Protein AF-A0A9I9E739-F1 (afdb_monomer_lite)

Organism: Cucumis melo (NCBI:txid3656)

Sequence (125 aa):
MNRFVEHQMVTTFKEFRADCHRHFKKYSNPEEARANPPNALVGPDENWCFLCDHYISRAFQQSRTNKAARQKQPYNHRSGSKSFLQRQYELAERKGESVDRVQLFRETHVRVGTFVSQAVEDAHN

Radius of gyration: 21.85 Å; chains: 1; bounding box: 48×40×55 Å

Structure (mmCIF, N/CA/C/O backbone):
data_AF-A0A9I9E739-F1
#
_entry.id   AF-A0A9I9E739-F1
#
loop_
_atom_site.group_PDB
_atom_site.id
_atom_site.type_symbol
_atom_site.label_atom_id
_atom_site.label_alt_id
_atom_site.label_comp_id
_atom_site.label_asym_id
_atom_site.label_entity_id
_atom_site.label_seq_id
_atom_site.pdbx_PDB_ins_code
_atom_site.Cartn_x
_atom_site.Cartn_y
_atom_site.Cartn_z
_atom_site.occupancy
_atom_site.B_iso_or_equiv
_atom_site.auth_seq_id
_atom_site.auth_comp_id
_atom_site.auth_asym_id
_atom_site.auth_atom_id
_atom_site.pdbx_PDB_model_num
ATOM 1 N N . MET A 1 1 ? -6.413 23.810 -0.672 1.00 62.59 1 MET A N 1
ATOM 2 C CA . MET A 1 1 ? -5.446 23.609 -1.774 1.00 62.59 1 MET A CA 1
ATOM 3 C C . MET A 1 1 ? -4.517 22.410 -1.526 1.00 62.59 1 MET A C 1
ATOM 5 O O . MET A 1 1 ? -4.397 21.596 -2.427 1.00 62.59 1 MET A O 1
ATOM 9 N N . ASN A 1 2 ? -3.984 22.197 -0.308 1.00 77.31 2 ASN A N 1
ATOM 10 C CA . ASN A 1 2 ? -3.115 21.040 0.011 1.00 77.31 2 ASN A CA 1
ATOM 11 C C . ASN A 1 2 ? -3.731 19.651 -0.233 1.00 77.31 2 ASN A C 1
ATOM 13 O O . ASN A 1 2 ? -3.122 18.825 -0.898 1.00 77.31 2 ASN A O 1
ATOM 17 N N . ARG A 1 3 ? -4.973 19.403 0.209 1.00 88.62 3 ARG A N 1
ATOM 18 C CA . ARG A 1 3 ? -5.610 18.076 0.081 1.00 88.62 3 ARG A CA 1
ATOM 19 C C . ARG A 1 3 ? -5.738 17.582 -1.366 1.00 88.62 3 ARG A C 1
ATOM 21 O O . ARG A 1 3 ? -5.695 16.382 -1.611 1.00 88.62 3 ARG A O 1
ATOM 28 N N . PHE A 1 4 ? -5.917 18.500 -2.319 1.00 91.38 4 PHE A N 1
ATOM 29 C CA . PHE A 1 4 ? -5.984 18.157 -3.740 1.00 91.38 4 PHE A CA 1
ATOM 30 C C . PHE A 1 4 ? -4.608 17.741 -4.264 1.00 91.38 4 PHE A C 1
ATOM 32 O O . PHE A 1 4 ? -4.496 16.696 -4.894 1.00 91.38 4 PHE A O 1
ATOM 39 N N . VAL A 1 5 ? -3.566 18.514 -3.944 1.00 91.94 5 VAL A N 1
ATOM 40 C CA . VAL A 1 5 ? -2.182 18.198 -4.323 1.00 91.94 5 VAL A CA 1
ATOM 41 C C . VAL A 1 5 ? -1.746 16.868 -3.707 1.00 91.94 5 VAL A C 1
ATOM 43 O O . VAL A 1 5 ? -1.281 15.993 -4.427 1.00 91.94 5 VAL A O 1
ATOM 46 N N . GLU A 1 6 ? -1.991 16.658 -2.412 1.00 93.25 6 GLU A N 1
ATOM 47 C CA . GLU A 1 6 ? -1.709 15.389 -1.728 1.00 93.25 6 GLU A CA 1
ATOM 48 C C . GLU A 1 6 ? -2.432 14.209 -2.384 1.00 93.25 6 GLU A C 1
ATOM 50 O O . GLU A 1 6 ? -1.830 13.167 -2.638 1.00 93.25 6 GLU A O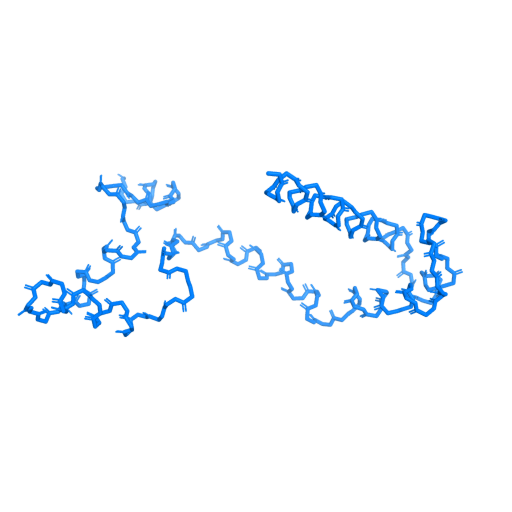 1
ATOM 55 N N . HIS A 1 7 ? -3.722 14.368 -2.695 1.00 94.12 7 HIS A N 1
ATOM 56 C CA . HIS A 1 7 ? -4.496 13.331 -3.368 1.00 94.12 7 HIS A CA 1
ATOM 57 C C . HIS A 1 7 ? -3.919 12.995 -4.748 1.00 94.12 7 HIS A C 1
ATOM 59 O O . HIS A 1 7 ? -3.782 11.815 -5.080 1.00 94.12 7 HIS A O 1
ATOM 65 N N . GLN A 1 8 ? -3.575 14.013 -5.542 1.00 95.12 8 GLN A N 1
ATOM 66 C CA . GLN A 1 8 ? -2.948 13.833 -6.851 1.00 95.12 8 GLN A CA 1
ATOM 67 C C . GLN A 1 8 ? -1.615 13.094 -6.712 1.00 95.12 8 GLN A C 1
ATOM 69 O O . GLN A 1 8 ? -1.449 12.036 -7.310 1.00 95.12 8 GLN A O 1
ATOM 74 N N . MET A 1 9 ? -0.725 13.549 -5.826 1.00 94.38 9 MET A N 1
ATOM 75 C CA . MET A 1 9 ? 0.568 12.900 -5.581 1.00 94.38 9 MET A CA 1
ATOM 76 C C . MET A 1 9 ? 0.421 11.435 -5.155 1.00 94.38 9 MET A C 1
ATOM 78 O O . MET A 1 9 ? 1.102 10.561 -5.689 1.00 94.38 9 MET A O 1
ATOM 82 N N . VAL A 1 10 ? -0.489 11.140 -4.219 1.00 95.06 10 VAL A N 1
ATOM 83 C CA . VAL A 1 10 ? -0.752 9.765 -3.764 1.00 95.06 10 VAL A CA 1
ATOM 84 C C . VAL A 1 10 ? -1.282 8.896 -4.903 1.00 95.06 10 VAL A C 1
ATOM 86 O O . VAL A 1 10 ? -0.918 7.722 -4.991 1.00 95.06 10 VAL A O 1
ATOM 89 N N . THR A 1 11 ? -2.143 9.441 -5.759 1.00 95.44 11 THR A N 1
ATOM 90 C CA . THR A 1 11 ? -2.732 8.705 -6.886 1.00 95.44 11 THR A CA 1
ATOM 91 C C . THR A 1 11 ? -1.674 8.403 -7.940 1.00 95.44 11 THR A C 1
ATOM 93 O O . THR A 1 11 ? -1.445 7.232 -8.240 1.00 95.44 11 THR A O 1
ATOM 96 N N . THR A 1 12 ? -0.936 9.418 -8.390 1.00 92.88 12 THR A N 1
ATOM 97 C CA . THR A 1 12 ? 0.150 9.267 -9.366 1.00 92.88 12 THR A CA 1
ATOM 98 C C . THR A 1 12 ? 1.222 8.299 -8.872 1.00 92.88 12 THR A C 1
ATOM 100 O O . THR A 1 12 ? 1.669 7.429 -9.614 1.00 92.88 12 THR A O 1
ATOM 103 N N . PHE A 1 13 ? 1.603 8.370 -7.593 1.00 90.19 13 PHE A N 1
ATOM 104 C CA . PHE A 1 13 ? 2.581 7.440 -7.028 1.00 90.19 13 PHE A CA 1
ATOM 105 C C . PHE A 1 13 ? 2.073 5.989 -6.988 1.00 90.19 13 PHE A C 1
ATOM 107 O O . PHE A 1 13 ? 2.839 5.049 -7.224 1.00 90.19 13 PHE A O 1
ATOM 114 N N . LYS A 1 14 ? 0.781 5.774 -6.701 1.00 92.75 14 LYS A N 1
ATOM 115 C CA . LYS A 1 14 ? 0.170 4.434 -6.738 1.00 92.75 14 LYS A CA 1
ATOM 116 C C . LYS A 1 14 ? 0.156 3.859 -8.150 1.00 92.75 14 LYS A C 1
ATOM 118 O O . LYS A 1 14 ? 0.496 2.687 -8.309 1.00 92.75 14 LYS A O 1
ATOM 123 N N . GLU A 1 15 ? -0.220 4.666 -9.138 1.00 92.62 15 GLU A N 1
ATOM 124 C CA . GLU A 1 15 ? -0.216 4.285 -10.554 1.00 92.62 15 GLU A CA 1
ATOM 125 C C . GLU A 1 15 ? 1.198 3.926 -11.001 1.00 92.62 15 GLU A C 1
ATOM 127 O O . GLU A 1 15 ? 1.439 2.797 -11.416 1.00 92.62 15 GLU A O 1
ATOM 132 N N . PHE A 1 16 ? 2.166 4.805 -10.748 1.00 90.50 16 PHE A N 1
ATOM 133 C CA . PHE A 1 16 ? 3.576 4.558 -11.032 1.00 90.50 16 PHE A CA 1
ATOM 134 C C . PHE A 1 16 ? 4.086 3.223 -10.459 1.00 90.50 16 PHE A C 1
ATOM 136 O O . PHE A 1 16 ? 4.685 2.415 -11.173 1.00 90.50 16 PHE A O 1
ATOM 143 N N . ARG A 1 17 ? 3.814 2.933 -9.176 1.00 89.88 17 ARG A N 1
ATOM 144 C CA . ARG A 1 17 ? 4.213 1.654 -8.556 1.00 89.88 17 ARG A CA 1
ATOM 145 C C . ARG A 1 17 ? 3.525 0.454 -9.196 1.00 89.88 17 ARG A C 1
ATOM 147 O O . ARG A 1 17 ? 4.139 -0.611 -9.305 1.00 89.88 17 ARG A O 1
ATOM 154 N N . ALA A 1 18 ? 2.252 0.596 -9.562 1.00 91.75 18 ALA A N 1
ATOM 155 C CA . ALA A 1 18 ? 1.510 -0.454 -10.242 1.00 91.75 18 ALA A CA 1
ATOM 156 C C . ALA A 1 18 ? 2.090 -0.716 -11.636 1.00 91.75 18 ALA A C 1
ATOM 158 O O . ALA A 1 18 ? 2.203 -1.874 -12.034 1.00 91.75 18 ALA A O 1
ATOM 159 N N . ASP A 1 19 ? 2.477 0.331 -12.354 1.00 92.12 19 ASP A N 1
ATOM 160 C CA . ASP A 1 19 ? 3.033 0.268 -13.704 1.00 92.12 19 ASP A CA 1
ATOM 161 C C . ASP A 1 19 ? 4.410 -0.395 -13.700 1.00 92.12 19 ASP A C 1
ATOM 163 O O . ASP A 1 19 ? 4.627 -1.349 -14.447 1.00 92.12 19 ASP A O 1
ATOM 167 N N . CYS A 1 20 ? 5.286 0.005 -12.774 1.00 91.56 20 CYS A N 1
ATOM 168 C CA . CYS A 1 20 ? 6.589 -0.629 -12.560 1.00 91.56 20 CYS A CA 1
ATOM 169 C C . CYS A 1 20 ? 6.450 -2.133 -12.286 1.00 91.56 20 CYS A C 1
ATOM 171 O O . CYS A 1 20 ? 7.130 -2.953 -12.901 1.00 91.56 20 CYS A O 1
ATOM 173 N N . HIS A 1 21 ? 5.516 -2.520 -11.412 1.00 92.69 21 HIS A N 1
ATOM 174 C CA . HIS A 1 21 ? 5.283 -3.929 -11.103 1.00 92.69 21 HIS A CA 1
ATOM 175 C C . HIS A 1 21 ? 4.678 -4.700 -12.289 1.00 92.69 21 HIS A C 1
ATOM 177 O O . HIS A 1 21 ? 5.009 -5.870 -12.486 1.00 92.69 21 HIS A O 1
ATOM 183 N N . ARG A 1 22 ? 3.807 -4.076 -13.100 1.00 93.25 22 ARG A N 1
ATOM 184 C CA . ARG A 1 22 ? 3.297 -4.689 -14.341 1.00 93.25 22 ARG A CA 1
ATOM 185 C C . ARG A 1 22 ? 4.409 -4.888 -15.366 1.00 93.25 22 ARG A C 1
ATOM 187 O O . ARG A 1 22 ? 4.421 -5.923 -16.021 1.00 93.25 22 ARG A O 1
ATOM 194 N N . HIS A 1 23 ? 5.329 -3.933 -15.490 1.00 92.81 23 HIS A N 1
ATOM 195 C CA . HIS A 1 23 ? 6.487 -4.051 -16.374 1.00 92.81 23 HIS A CA 1
ATOM 196 C C . HIS A 1 23 ? 7.439 -5.157 -15.915 1.00 92.81 23 HIS A C 1
ATOM 198 O O . HIS A 1 23 ? 7.746 -6.042 -16.704 1.00 92.81 23 HIS A O 1
ATOM 204 N N . PHE A 1 24 ? 7.794 -5.183 -14.626 1.00 93.31 24 PHE A N 1
ATOM 205 C CA . PHE A 1 24 ? 8.628 -6.234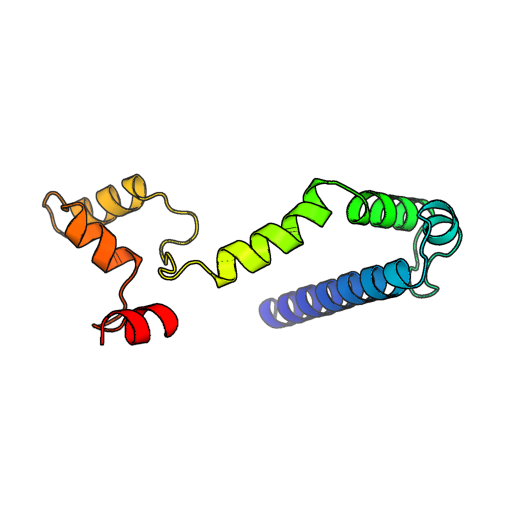 -14.029 1.00 93.31 24 PHE A CA 1
ATOM 206 C C . PHE A 1 24 ? 8.089 -7.643 -14.325 1.00 93.31 24 PHE A C 1
ATOM 208 O O . PHE A 1 24 ? 8.835 -8.530 -14.720 1.00 93.31 24 PHE A O 1
ATOM 215 N N . LYS A 1 25 ? 6.769 -7.839 -14.205 1.00 93.88 25 LYS A N 1
ATOM 216 C CA . LYS A 1 25 ? 6.105 -9.133 -14.436 1.00 93.88 25 LYS A CA 1
ATOM 217 C C . LYS A 1 25 ? 6.174 -9.670 -15.868 1.00 93.88 25 LYS A C 1
ATOM 219 O O . LYS A 1 25 ? 5.788 -10.818 -16.071 1.00 93.88 25 LYS A O 1
ATOM 224 N N . LYS A 1 26 ? 6.592 -8.868 -16.850 1.00 95.12 26 LYS A N 1
ATOM 225 C CA . LYS A 1 26 ? 6.784 -9.344 -18.230 1.00 95.12 26 LYS A CA 1
ATOM 226 C C . LYS A 1 26 ? 7.987 -10.279 -18.345 1.00 95.12 26 LYS A C 1
ATOM 228 O O . LYS A 1 26 ? 8.025 -11.101 -19.254 1.00 95.12 26 LYS A O 1
ATOM 233 N N . TYR A 1 27 ? 8.934 -10.161 -17.420 1.00 94.44 27 TYR A N 1
ATOM 234 C CA . TYR A 1 27 ? 10.168 -10.928 -17.405 1.00 94.44 27 TYR A CA 1
ATOM 235 C C . TYR A 1 27 ? 10.046 -12.093 -16.425 1.00 94.44 27 TYR A C 1
ATOM 237 O O . TYR A 1 27 ? 9.524 -11.947 -15.318 1.00 94.44 27 TYR A O 1
ATOM 245 N N . SER A 1 28 ? 10.531 -13.264 -16.836 1.00 91.25 28 SER A N 1
ATOM 246 C CA . SER A 1 28 ? 10.527 -14.458 -15.978 1.00 91.25 28 SER A CA 1
ATOM 247 C C . SER A 1 28 ? 11.754 -14.526 -15.075 1.00 91.25 28 SER A C 1
ATOM 249 O O . SER A 1 28 ? 11.689 -15.112 -13.995 1.00 91.25 28 SER A O 1
ATOM 251 N N . ASN A 1 29 ? 12.869 -13.931 -15.504 1.00 93.12 29 ASN A N 1
ATOM 252 C CA . ASN A 1 29 ? 14.119 -13.945 -14.760 1.00 93.12 29 ASN A CA 1
ATOM 253 C C . ASN A 1 29 ? 14.449 -12.531 -14.212 1.00 93.12 29 ASN A C 1
ATOM 255 O O . ASN A 1 29 ? 14.216 -11.529 -14.897 1.00 93.12 29 ASN A O 1
ATOM 259 N N . PRO A 1 30 ? 14.955 -12.416 -12.967 1.00 88.88 30 PRO A N 1
ATOM 260 C CA . PRO A 1 30 ? 15.243 -11.115 -12.357 1.00 88.88 30 PRO A CA 1
ATOM 261 C C . PRO A 1 30 ? 16.382 -10.331 -13.020 1.00 88.88 30 PRO A C 1
ATOM 263 O O . PRO A 1 30 ? 16.409 -9.110 -12.917 1.00 88.88 30 PRO A O 1
ATOM 266 N N . GLU A 1 31 ? 17.338 -11.003 -13.659 1.00 91.19 31 GLU A N 1
ATOM 267 C CA . GLU A 1 31 ? 18.489 -10.349 -14.297 1.00 91.19 31 GLU A CA 1
ATOM 268 C C . GLU A 1 31 ? 18.079 -9.598 -15.568 1.00 91.19 31 GLU A C 1
ATOM 270 O O . GLU A 1 31 ? 18.375 -8.414 -15.708 1.00 91.19 31 GLU A O 1
ATOM 275 N N . GLU A 1 32 ? 17.297 -10.236 -16.437 1.00 92.81 32 GLU A N 1
ATOM 276 C CA . GLU A 1 32 ? 16.656 -9.622 -17.601 1.00 92.81 32 GLU A CA 1
ATOM 277 C C . GLU A 1 32 ? 15.713 -8.507 -17.164 1.00 92.81 32 GLU A C 1
ATOM 279 O O . GLU A 1 32 ? 15.731 -7.434 -17.761 1.00 92.81 32 GLU A O 1
ATOM 284 N N . ALA A 1 33 ? 14.941 -8.704 -16.089 1.00 92.50 33 ALA A N 1
ATOM 285 C CA . ALA A 1 33 ? 14.101 -7.637 -15.560 1.00 92.50 33 ALA A CA 1
ATOM 286 C C . ALA A 1 33 ? 14.938 -6.392 -15.220 1.00 92.50 33 ALA A C 1
ATOM 288 O O . ALA A 1 33 ? 14.583 -5.302 -15.658 1.00 92.50 33 ALA A O 1
ATOM 289 N N . ARG A 1 34 ? 16.071 -6.546 -14.513 1.00 91.12 34 ARG A N 1
ATOM 290 C CA . ARG A 1 34 ? 16.980 -5.438 -14.154 1.00 91.12 34 ARG A CA 1
ATOM 291 C C . ARG A 1 34 ? 17.630 -4.774 -15.371 1.00 91.12 34 ARG A C 1
ATOM 293 O O . ARG A 1 34 ? 17.794 -3.562 -15.360 1.00 91.12 34 ARG A O 1
ATOM 300 N N . ALA A 1 35 ? 17.942 -5.535 -16.418 1.00 91.44 35 ALA A N 1
ATOM 301 C CA . ALA A 1 35 ? 18.516 -5.006 -17.658 1.00 91.44 35 ALA A CA 1
ATOM 302 C C . ALA A 1 35 ? 17.519 -4.205 -18.520 1.00 91.44 35 ALA A C 1
ATOM 304 O O . ALA A 1 35 ? 17.932 -3.535 -19.463 1.00 91.44 35 ALA A O 1
ATOM 305 N N . ASN A 1 36 ? 16.216 -4.271 -18.221 1.00 89.81 36 ASN A N 1
ATOM 306 C CA . ASN A 1 36 ? 15.165 -3.653 -19.029 1.00 89.81 36 ASN A CA 1
ATOM 307 C C . ASN A 1 36 ? 14.288 -2.673 -18.216 1.00 89.81 36 ASN A C 1
ATOM 309 O O . ASN A 1 36 ? 13.105 -2.961 -17.973 1.00 89.81 36 ASN A O 1
ATOM 313 N N . PRO A 1 37 ? 14.816 -1.507 -17.790 1.00 88.88 37 PRO A N 1
ATOM 314 C CA . PRO A 1 37 ? 14.020 -0.489 -17.109 1.00 88.88 37 PRO A CA 1
ATOM 315 C C . PRO A 1 37 ? 12.909 0.070 -18.022 1.00 88.88 37 PRO A C 1
ATOM 317 O O . PRO A 1 37 ? 13.111 0.236 -19.225 1.00 88.88 37 PRO A O 1
ATOM 320 N N . PRO A 1 38 ? 11.710 0.376 -17.492 1.00 86.62 38 PRO A N 1
ATOM 321 C CA . PRO A 1 38 ? 10.670 1.041 -18.269 1.00 86.62 38 PRO A CA 1
ATOM 322 C C . PRO A 1 38 ? 11.072 2.482 -18.620 1.00 86.62 38 PRO A C 1
ATOM 324 O O . PRO A 1 38 ? 11.465 3.243 -17.743 1.00 86.62 38 PRO A O 1
ATOM 327 N N . ASN A 1 39 ? 10.851 2.891 -19.874 1.00 78.75 39 ASN A N 1
ATOM 328 C CA . ASN A 1 39 ? 11.204 4.226 -20.398 1.00 78.75 39 ASN A CA 1
ATOM 329 C C . ASN A 1 39 ? 10.627 5.411 -19.596 1.00 78.75 39 ASN A C 1
ATOM 331 O O . ASN A 1 39 ? 11.147 6.518 -19.664 1.00 78.75 39 ASN A O 1
ATOM 335 N N . ALA A 1 40 ? 9.527 5.194 -18.867 1.00 71.31 40 ALA A N 1
ATOM 336 C CA . ALA A 1 40 ? 8.891 6.202 -18.017 1.00 71.31 40 ALA A CA 1
ATOM 337 C C . ALA A 1 40 ? 9.645 6.464 -16.697 1.00 71.31 40 ALA A C 1
ATOM 339 O O . ALA A 1 40 ? 9.348 7.441 -16.010 1.00 71.31 40 ALA A O 1
ATOM 340 N N . LEU A 1 41 ? 10.610 5.616 -16.323 1.00 72.00 41 LEU A N 1
ATOM 341 C CA . LEU A 1 41 ? 11.531 5.908 -15.230 1.00 72.00 41 LEU A CA 1
ATOM 342 C C . LEU A 1 41 ? 12.555 6.934 -15.709 1.00 72.00 41 LEU A C 1
ATOM 344 O O . LEU A 1 41 ? 13.617 6.593 -16.216 1.00 72.00 41 LEU A O 1
ATOM 348 N N . VAL A 1 42 ? 12.239 8.210 -15.514 1.00 58.25 42 VAL A N 1
ATOM 349 C CA . VAL A 1 42 ? 13.236 9.279 -15.583 1.00 58.25 42 VAL A CA 1
ATOM 350 C C . VAL A 1 42 ? 14.039 9.227 -14.277 1.00 58.25 42 VAL A C 1
ATOM 352 O O . VAL A 1 42 ? 13.695 9.879 -13.295 1.00 58.25 42 VAL A O 1
ATOM 355 N N . GLY A 1 43 ? 15.052 8.362 -14.221 1.00 63.38 43 GLY A N 1
ATOM 356 C CA . GLY A 1 43 ? 15.925 8.188 -13.058 1.00 63.38 43 GLY A CA 1
ATOM 357 C C . GLY A 1 43 ? 17.032 7.154 -13.308 1.00 63.38 43 GLY A C 1
ATOM 358 O O . GLY A 1 43 ? 16.920 6.394 -14.265 1.00 63.38 43 GLY A O 1
ATOM 359 N N . PRO A 1 44 ? 18.097 7.123 -12.482 1.00 67.31 44 PRO A N 1
ATOM 360 C CA . PRO A 1 44 ? 19.242 6.234 -12.688 1.00 67.31 44 PRO A CA 1
ATOM 361 C C . PRO A 1 44 ? 18.830 4.758 -12.675 1.00 67.31 44 PRO A C 1
ATOM 363 O O . PRO A 1 44 ? 17.952 4.379 -11.893 1.00 67.31 44 PRO A O 1
ATOM 366 N N . ASP A 1 45 ? 19.518 3.925 -13.459 1.00 66.69 45 ASP A N 1
ATOM 367 C CA . ASP A 1 45 ? 19.327 2.464 -13.517 1.00 66.69 45 ASP A CA 1
ATOM 368 C C . ASP A 1 45 ? 19.295 1.807 -12.120 1.00 66.69 45 ASP A C 1
ATOM 370 O O . ASP A 1 45 ? 18.567 0.843 -11.879 1.00 66.69 45 ASP A O 1
ATOM 374 N N . GLU A 1 46 ? 20.004 2.392 -11.149 1.00 76.06 46 GLU A N 1
ATOM 375 C CA . GLU A 1 46 ? 20.009 1.981 -9.740 1.00 76.06 46 GLU A CA 1
ATOM 376 C C . GLU A 1 46 ? 18.609 1.942 -9.105 1.00 76.06 46 GLU A C 1
ATOM 378 O O . GLU A 1 46 ? 18.292 1.029 -8.338 1.00 76.06 46 GLU A O 1
ATOM 383 N N . ASN A 1 47 ? 17.733 2.892 -9.444 1.00 85.62 47 ASN A N 1
ATOM 384 C CA . ASN A 1 47 ? 16.393 2.968 -8.866 1.00 85.62 47 ASN A CA 1
ATOM 385 C C . ASN A 1 47 ? 15.490 1.841 -9.395 1.00 85.62 47 ASN A C 1
ATOM 387 O O . ASN A 1 47 ? 14.623 1.333 -8.678 1.00 85.62 47 ASN A O 1
ATOM 391 N N . TRP A 1 48 ? 15.714 1.407 -10.639 1.00 90.88 48 TRP A N 1
ATOM 392 C CA . TRP A 1 48 ? 15.035 0.244 -11.200 1.00 90.88 48 TRP A CA 1
ATOM 393 C C . TRP A 1 48 ? 15.547 -1.064 -10.595 1.00 90.88 48 TRP A C 1
ATOM 395 O O . TRP A 1 48 ? 14.738 -1.914 -10.209 1.00 90.88 48 TRP A O 1
ATOM 405 N N . CYS A 1 49 ? 16.865 -1.201 -10.430 1.00 90.12 49 CYS A N 1
ATOM 406 C CA . CYS A 1 49 ? 17.468 -2.338 -9.733 1.00 90.12 49 CYS A CA 1
ATOM 407 C C . CYS A 1 49 ? 16.897 -2.493 -8.317 1.00 90.12 49 CYS A C 1
ATOM 409 O O . CYS A 1 49 ? 16.454 -3.584 -7.953 1.00 90.12 49 CYS A O 1
ATOM 411 N N . PHE A 1 50 ? 16.782 -1.393 -7.566 1.00 91.38 50 PHE A N 1
ATOM 412 C CA . PHE A 1 50 ? 16.159 -1.390 -6.241 1.00 91.38 50 PHE A CA 1
ATOM 413 C C . PHE A 1 50 ? 14.700 -1.877 -6.263 1.00 91.38 50 PHE A C 1
ATOM 415 O O . PHE A 1 50 ? 14.288 -2.680 -5.420 1.00 91.38 50 PHE A O 1
ATOM 422 N N . LEU A 1 51 ? 13.894 -1.419 -7.228 1.00 92.06 51 LEU A N 1
ATOM 423 C CA . LEU A 1 51 ? 12.507 -1.870 -7.368 1.00 92.06 51 LEU A CA 1
ATOM 424 C C . LEU A 1 51 ? 12.426 -3.364 -7.708 1.00 92.06 51 LEU A C 1
ATOM 426 O O . LEU A 1 51 ? 11.596 -4.069 -7.131 1.00 92.06 51 LEU A O 1
ATOM 430 N N . CYS A 1 52 ? 13.302 -3.861 -8.583 1.00 93.44 52 CYS A N 1
ATOM 431 C CA . CYS A 1 52 ? 13.398 -5.286 -8.896 1.00 93.44 52 CYS A CA 1
ATOM 432 C C . CYS A 1 52 ? 13.722 -6.113 -7.645 1.00 93.44 52 CYS A C 1
ATOM 434 O O . CYS A 1 52 ? 13.016 -7.083 -7.359 1.00 93.44 52 CYS A O 1
ATOM 436 N N . ASP A 1 53 ? 14.718 -5.691 -6.861 1.00 94.25 53 ASP A N 1
ATOM 437 C CA . ASP A 1 53 ? 15.111 -6.339 -5.604 1.00 94.25 53 ASP A CA 1
ATOM 438 C C . ASP A 1 53 ? 13.958 -6.358 -4.592 1.00 94.25 53 ASP A C 1
ATOM 440 O O . ASP A 1 53 ? 13.683 -7.373 -3.941 1.00 94.25 53 ASP A O 1
ATOM 444 N N . HIS A 1 54 ? 13.209 -5.258 -4.508 1.00 93.62 54 HIS A N 1
ATOM 445 C CA . H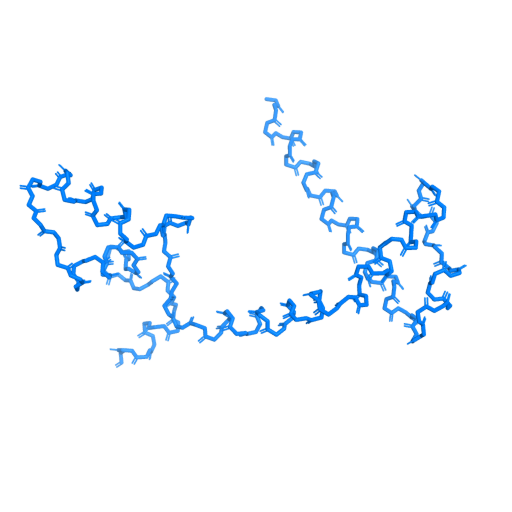IS A 1 54 ? 12.003 -5.191 -3.696 1.00 93.62 54 HIS A CA 1
ATOM 446 C C . HIS A 1 54 ? 10.952 -6.216 -4.145 1.00 93.62 54 HIS A C 1
ATOM 448 O O . HIS A 1 54 ? 10.393 -6.916 -3.296 1.00 93.62 54 HIS A O 1
ATOM 454 N N . TYR A 1 55 ? 10.689 -6.345 -5.448 1.00 93.62 55 TYR A N 1
ATOM 455 C CA . TYR A 1 55 ? 9.672 -7.266 -5.967 1.00 93.62 55 TYR A CA 1
ATOM 456 C C . TYR A 1 55 ? 10.030 -8.744 -5.765 1.00 93.62 55 TYR A C 1
ATOM 458 O O . TYR A 1 55 ? 9.133 -9.551 -5.507 1.00 93.62 55 TYR A O 1
ATOM 466 N N . ILE A 1 56 ? 11.311 -9.114 -5.821 1.00 94.19 56 ILE A N 1
ATOM 467 C CA . ILE A 1 56 ? 11.760 -10.491 -5.535 1.00 94.19 56 ILE A CA 1
ATOM 468 C C . ILE A 1 56 ? 11.900 -10.778 -4.036 1.00 94.19 56 ILE A C 1
ATOM 470 O O . ILE A 1 56 ? 11.976 -11.940 -3.637 1.00 94.19 56 ILE A O 1
ATOM 474 N N . SER A 1 57 ? 11.910 -9.743 -3.191 1.00 95.06 57 SER A N 1
ATOM 475 C CA . SER A 1 57 ? 12.067 -9.916 -1.750 1.00 95.06 57 SER A CA 1
ATOM 476 C C . SER A 1 57 ? 10.986 -10.827 -1.156 1.00 95.06 57 SER A C 1
ATOM 478 O O . SER A 1 57 ? 9.795 -10.744 -1.483 1.00 95.06 57 SER A O 1
ATOM 480 N N . ARG A 1 58 ? 11.386 -11.664 -0.191 1.00 95.31 58 ARG A N 1
ATOM 481 C CA . ARG A 1 58 ? 10.460 -12.540 0.544 1.00 95.31 58 ARG A CA 1
ATOM 482 C C . ARG A 1 58 ? 9.318 -11.750 1.184 1.00 95.31 58 ARG A C 1
ATOM 484 O O . ARG A 1 58 ? 8.177 -12.200 1.160 1.00 95.31 58 ARG A O 1
ATOM 491 N N . ALA A 1 59 ? 9.614 -10.569 1.727 1.00 94.38 59 ALA A N 1
ATOM 492 C CA . ALA A 1 59 ? 8.618 -9.699 2.345 1.00 94.38 59 ALA A CA 1
ATOM 493 C C . ALA A 1 59 ? 7.528 -9.275 1.346 1.00 94.38 59 ALA A C 1
ATOM 495 O O . ALA A 1 59 ? 6.336 -9.347 1.659 1.00 94.38 59 ALA A O 1
ATOM 496 N N . PHE A 1 60 ? 7.918 -8.891 0.127 1.00 92.19 60 PHE A N 1
ATOM 497 C CA . PHE A 1 60 ? 6.963 -8.533 -0.916 1.00 92.19 60 PHE A CA 1
ATOM 498 C C . PHE A 1 60 ? 6.151 -9.742 -1.386 1.00 92.19 60 PHE A C 1
ATOM 500 O O . PHE A 1 60 ? 4.928 -9.646 -1.488 1.00 92.19 60 PHE A O 1
ATOM 507 N N . GLN A 1 61 ? 6.781 -10.901 -1.588 1.00 90.50 61 GLN A N 1
ATOM 508 C CA . GLN A 1 61 ? 6.060 -12.125 -1.959 1.00 90.50 61 GLN A CA 1
ATOM 509 C C . GLN A 1 61 ? 5.038 -12.533 -0.886 1.00 90.50 61 GLN A C 1
ATOM 511 O O . GLN A 1 61 ? 3.873 -12.799 -1.196 1.00 90.50 61 GLN A O 1
ATOM 516 N N . GLN A 1 62 ? 5.424 -12.460 0.392 1.00 94.12 62 GLN A N 1
ATOM 517 C CA . GLN A 1 62 ? 4.543 -12.735 1.528 1.00 94.12 62 GLN A CA 1
ATOM 518 C C . GLN A 1 62 ? 3.350 -11.769 1.593 1.00 94.12 62 GLN A C 1
ATOM 520 O O . GLN A 1 62 ? 2.274 -12.150 2.057 1.00 94.12 62 GLN A O 1
ATOM 525 N N . SER A 1 63 ? 3.490 -10.535 1.095 1.00 91.31 63 SER A N 1
ATOM 526 C CA . SER A 1 63 ? 2.396 -9.554 1.088 1.00 91.31 63 SER A CA 1
ATOM 527 C C . SER A 1 63 ? 1.150 -10.054 0.342 1.00 91.31 63 SER A C 1
ATOM 529 O O . SER A 1 63 ? 0.028 -9.745 0.750 1.00 91.31 63 SER A O 1
ATOM 531 N N . ARG A 1 64 ? 1.318 -10.892 -0.695 1.00 85.44 64 ARG A N 1
ATOM 532 C CA . ARG A 1 64 ? 0.207 -11.516 -1.435 1.00 85.44 64 ARG A CA 1
ATOM 533 C C . ARG A 1 64 ? -0.558 -12.505 -0.561 1.00 85.44 64 ARG A C 1
ATOM 535 O O . ARG A 1 64 ? -1.785 -12.442 -0.498 1.00 85.44 64 ARG A O 1
ATOM 542 N N . THR A 1 65 ? 0.167 -13.363 0.153 1.00 89.62 65 THR A N 1
ATOM 543 C CA . THR A 1 65 ? -0.404 -14.310 1.118 1.00 89.62 65 THR A CA 1
ATOM 544 C C . THR A 1 65 ? -1.109 -13.569 2.247 1.00 89.62 65 THR A C 1
ATOM 546 O O . THR A 1 65 ? -2.241 -13.897 2.586 1.00 89.62 65 THR A O 1
ATOM 549 N N . ASN A 1 66 ? -0.494 -12.505 2.767 1.00 90.62 66 ASN A N 1
ATOM 550 C CA . ASN A 1 66 ? -1.081 -11.679 3.820 1.00 90.62 66 ASN A CA 1
ATOM 551 C C . ASN A 1 66 ? -2.364 -10.980 3.347 1.00 90.62 66 ASN A C 1
ATOM 553 O O . ASN A 1 66 ? -3.314 -10.868 4.117 1.00 90.62 66 ASN A O 1
ATOM 557 N N . LYS A 1 67 ? -2.432 -10.544 2.081 1.00 89.12 67 LYS A N 1
ATOM 558 C CA . LYS A 1 67 ? -3.655 -9.983 1.489 1.00 89.12 67 LYS A CA 1
ATOM 559 C C . LYS A 1 67 ? -4.779 -11.021 1.439 1.00 89.12 67 LYS A C 1
ATOM 561 O O . LYS A 1 67 ? -5.889 -10.710 1.858 1.00 89.12 67 LYS A O 1
ATOM 566 N N . ALA A 1 68 ? -4.491 -12.238 0.979 1.00 89.19 68 ALA A N 1
ATOM 567 C CA . ALA A 1 68 ? -5.471 -13.324 0.949 1.00 89.19 68 ALA A CA 1
ATOM 568 C C . ALA A 1 68 ? -5.908 -13.744 2.364 1.00 89.19 68 ALA A C 1
ATOM 570 O O . ALA A 1 68 ? -7.091 -13.955 2.608 1.00 89.19 68 ALA A O 1
ATOM 571 N N . ALA A 1 69 ? -4.976 -13.808 3.318 1.00 88.62 69 ALA A N 1
ATOM 572 C CA . ALA A 1 69 ? -5.283 -14.095 4.716 1.00 88.62 69 ALA A CA 1
ATOM 573 C C . ALA A 1 69 ? -6.186 -13.016 5.333 1.00 88.62 69 ALA A C 1
ATOM 575 O O . ALA A 1 69 ? -7.168 -13.349 5.985 1.00 88.62 69 ALA A O 1
ATOM 576 N N . ARG A 1 70 ? -5.912 -11.730 5.066 1.00 83.88 70 ARG A N 1
ATOM 577 C CA . ARG A 1 70 ? -6.768 -10.611 5.497 1.00 83.88 70 ARG A CA 1
ATOM 578 C C . ARG A 1 70 ? -8.166 -10.675 4.895 1.00 83.88 70 ARG A C 1
ATOM 580 O O . ARG A 1 70 ? -9.124 -10.423 5.605 1.00 83.88 70 ARG A O 1
ATOM 587 N N . GLN A 1 71 ? -8.294 -11.039 3.619 1.00 84.44 71 GLN A N 1
ATOM 588 C CA . GLN A 1 71 ? -9.607 -11.222 2.984 1.00 84.44 71 GLN A CA 1
ATOM 589 C C . GLN A 1 71 ? -10.431 -12.337 3.639 1.00 84.44 71 GLN A C 1
ATOM 591 O O . GLN A 1 71 ? -11.653 -12.276 3.614 1.00 84.44 71 GLN A O 1
ATOM 596 N N . LYS A 1 72 ? -9.769 -13.338 4.229 1.00 84.50 72 LYS A N 1
ATOM 597 C CA . LYS A 1 72 ? -10.417 -14.429 4.965 1.00 84.50 72 LYS A CA 1
ATOM 598 C C . LYS A 1 72 ? -10.722 -14.084 6.421 1.00 84.50 72 LYS A C 1
ATOM 600 O O . LYS A 1 72 ? -11.356 -14.896 7.086 1.00 84.50 72 LYS A O 1
ATOM 605 N N . GLN A 1 73 ? -10.248 -12.952 6.949 1.00 80.31 73 GLN A N 1
ATOM 606 C CA . GLN A 1 73 ? -10.558 -12.593 8.327 1.00 80.31 73 GLN A CA 1
ATOM 607 C C . GLN A 1 73 ? -12.020 -12.147 8.410 1.00 80.31 73 GLN A C 1
ATOM 609 O O . GLN A 1 73 ? -12.382 -11.157 7.776 1.00 80.31 73 GLN A O 1
ATOM 614 N N . PRO A 1 74 ? -12.858 -12.854 9.187 1.00 72.69 74 PRO A N 1
ATOM 615 C CA . PRO A 1 74 ? -14.266 -12.512 9.287 1.00 72.69 74 PRO A CA 1
ATOM 616 C C . PRO A 1 74 ? -14.407 -11.148 9.978 1.00 72.69 74 PRO A C 1
ATOM 618 O O . PRO A 1 74 ? -14.986 -10.213 9.428 1.00 72.69 74 PRO A O 1
ATOM 621 N N . TYR A 1 75 ? -13.779 -10.972 11.141 1.00 75.56 75 TYR A N 1
ATOM 622 C CA . TYR A 1 75 ? -13.903 -9.749 11.930 1.00 75.56 75 TYR A CA 1
ATOM 623 C C . TYR A 1 75 ? -12.864 -8.693 11.542 1.00 75.56 75 TYR A C 1
ATOM 625 O O . TYR A 1 75 ? -11.663 -8.880 11.736 1.00 75.56 75 TYR A O 1
ATOM 633 N N . ASN A 1 76 ? -13.340 -7.540 11.070 1.00 76.00 76 ASN A N 1
ATOM 634 C CA . ASN A 1 76 ? -12.500 -6.373 10.814 1.00 76.00 76 ASN A CA 1
ATOM 635 C C . ASN A 1 76 ? -12.378 -5.507 12.074 1.00 76.00 76 ASN A C 1
ATOM 637 O O . ASN A 1 76 ? -13.374 -4.996 12.588 1.00 76.00 76 ASN A O 1
ATOM 641 N N . HIS A 1 77 ? -11.147 -5.307 12.545 1.00 78.31 77 HIS A N 1
ATOM 642 C CA . HIS A 1 77 ? -10.853 -4.407 13.657 1.00 78.31 77 HIS A CA 1
ATOM 643 C C . HIS A 1 77 ? -10.923 -2.937 13.221 1.00 78.31 77 HIS A C 1
ATOM 645 O O . HIS A 1 77 ? -10.367 -2.565 12.186 1.00 78.31 77 HIS A O 1
ATOM 651 N N . ARG A 1 78 ? -11.561 -2.072 14.021 1.00 82.31 78 ARG A N 1
ATOM 652 C CA . ARG A 1 78 ? -11.761 -0.649 13.680 1.00 82.31 78 ARG A CA 1
ATOM 653 C C . ARG A 1 78 ? -10.915 0.344 14.471 1.00 82.31 78 ARG A C 1
ATOM 655 O O . ARG A 1 78 ? -11.049 1.546 14.256 1.00 82.31 78 ARG A O 1
ATOM 662 N N . SER A 1 79 ? -10.045 -0.105 15.370 1.00 83.00 79 SER A N 1
ATOM 663 C CA . SER A 1 79 ? -9.282 0.822 16.229 1.00 83.00 79 SER A CA 1
ATOM 664 C C . SER A 1 79 ? -8.063 1.439 15.546 1.00 83.00 79 SER A C 1
ATOM 666 O O . SER A 1 79 ? -7.308 2.174 16.181 1.00 83.00 79 SER A O 1
ATOM 668 N N . GLY A 1 80 ? -7.864 1.155 14.257 1.00 85.25 80 GLY A N 1
ATOM 669 C CA . GLY A 1 80 ? -6.687 1.597 13.522 1.00 85.25 80 GLY A CA 1
ATOM 670 C C . GLY A 1 80 ? -5.424 0.967 14.105 1.00 85.25 80 GLY A C 1
ATOM 671 O O . GLY A 1 80 ? -5.347 -0.251 14.234 1.00 85.25 80 GLY A O 1
ATOM 672 N N . SER A 1 81 ? -4.447 1.801 14.456 1.00 83.69 81 SER A N 1
ATOM 673 C CA . SER A 1 81 ? -3.182 1.386 15.074 1.00 83.69 81 SER A CA 1
ATOM 674 C C . SER A 1 81 ? -3.256 1.199 16.593 1.00 83.69 81 SER A C 1
ATOM 676 O O . SER A 1 81 ? -2.264 0.793 17.196 1.00 83.69 81 SER A O 1
ATOM 678 N N . LYS A 1 82 ? -4.397 1.499 17.228 1.00 89.94 82 LYS A N 1
ATOM 679 C CA . LYS A 1 82 ? -4.539 1.378 18.682 1.00 89.94 82 LYS A CA 1
ATOM 680 C C . LYS A 1 82 ? -4.632 -0.083 19.095 1.00 89.94 82 LYS A C 1
ATOM 682 O O . LYS A 1 82 ? -5.386 -0.857 18.504 1.00 89.94 82 LYS A O 1
ATOM 687 N N . SER A 1 83 ? -3.901 -0.441 20.146 1.00 86.81 83 SER A N 1
ATOM 688 C CA . SER A 1 83 ? -3.980 -1.777 20.732 1.00 86.81 83 SER A CA 1
ATOM 689 C C . SER A 1 83 ? -5.301 -1.980 21.482 1.00 86.81 83 SER A C 1
ATOM 691 O O . SER A 1 83 ? -5.991 -1.026 21.854 1.00 86.81 83 SER A O 1
ATOM 693 N N . PHE A 1 84 ? -5.637 -3.243 21.749 1.00 86.81 84 PHE A N 1
ATOM 694 C CA . PHE A 1 84 ? -6.808 -3.603 22.552 1.00 86.81 84 PHE A CA 1
ATOM 695 C C . PHE A 1 84 ? -6.744 -2.972 23.955 1.00 86.81 84 PHE A C 1
ATOM 697 O O . PHE A 1 84 ? -7.728 -2.407 24.416 1.00 86.81 84 PHE A O 1
ATOM 704 N N . LEU A 1 85 ? -5.560 -2.974 24.582 1.00 90.19 85 LEU A N 1
ATOM 705 C CA . LEU A 1 85 ? -5.315 -2.340 25.884 1.00 90.19 85 LEU A CA 1
ATOM 706 C C . LEU A 1 85 ? -5.516 -0.823 25.838 1.00 90.19 85 LEU A C 1
ATOM 708 O O . LEU A 1 85 ? -6.189 -0.266 26.700 1.00 90.19 85 LEU A O 1
ATOM 712 N N . GLN A 1 86 ? -4.986 -0.157 24.808 1.00 92.56 86 GLN A N 1
ATOM 713 C CA . GLN A 1 86 ? -5.174 1.284 24.648 1.00 92.56 86 GLN A CA 1
ATOM 714 C C . GLN A 1 86 ? -6.659 1.630 24.500 1.00 92.56 86 GLN A C 1
ATOM 716 O O . GLN A 1 86 ? -7.144 2.568 25.124 1.00 92.56 86 GLN A O 1
ATOM 721 N N . ARG A 1 87 ? -7.409 0.845 23.717 1.00 91.19 87 ARG A N 1
ATOM 722 C CA . ARG A 1 87 ? -8.857 1.042 23.590 1.00 91.19 87 ARG A CA 1
ATOM 723 C C . ARG A 1 87 ? -9.621 0.767 24.871 1.00 91.19 87 ARG A C 1
ATOM 725 O O . ARG A 1 87 ? -10.576 1.483 25.148 1.00 91.19 87 ARG A O 1
ATOM 732 N N . GLN A 1 88 ? -9.212 -0.240 25.634 1.00 93.06 88 GLN A N 1
ATOM 733 C CA . GLN A 1 88 ? -9.807 -0.527 26.931 1.00 93.06 88 GLN A CA 1
ATOM 734 C C . GLN A 1 88 ? -9.682 0.675 27.864 1.00 93.06 88 GLN A C 1
ATOM 736 O O . GLN A 1 88 ? -10.681 1.098 28.438 1.00 93.06 88 GLN A O 1
ATOM 741 N N . TYR A 1 89 ? -8.477 1.242 27.957 1.00 93.38 89 TYR A N 1
ATOM 742 C CA . TYR A 1 89 ? -8.190 2.405 28.790 1.00 93.38 89 TYR A CA 1
ATOM 743 C C . TYR A 1 89 ? -9.021 3.624 28.365 1.00 93.38 89 TYR A C 1
ATOM 745 O O . TYR A 1 89 ? -9.746 4.186 29.178 1.00 93.38 89 TYR A O 1
ATOM 753 N N . GLU A 1 90 ? -9.021 3.962 27.071 1.00 93.06 90 GLU A N 1
ATOM 754 C CA . GLU A 1 90 ? -9.807 5.086 26.533 1.00 93.06 90 GLU A CA 1
ATOM 755 C C . GLU A 1 90 ? -11.312 4.957 26.808 1.00 93.06 90 GLU A C 1
ATOM 757 O O . GLU A 1 90 ? -12.000 5.947 27.056 1.00 93.06 90 GLU A O 1
ATOM 762 N N . LEU A 1 91 ? -11.855 3.741 26.714 1.00 91.69 91 LEU A N 1
ATOM 763 C CA . LEU A 1 91 ? -13.271 3.502 26.980 1.00 91.69 91 LEU A CA 1
ATOM 764 C C . LEU A 1 91 ? -13.582 3.528 28.475 1.00 91.69 91 LEU A C 1
ATOM 766 O O . LEU A 1 91 ? -14.647 4.019 28.844 1.00 91.69 91 LEU A O 1
ATOM 770 N N . ALA A 1 92 ? -12.674 3.026 29.313 1.00 93.31 92 ALA A N 1
ATOM 771 C CA . ALA A 1 92 ? -12.826 3.063 30.759 1.00 93.31 92 ALA A CA 1
ATOM 772 C C . ALA A 1 92 ? -12.812 4.503 31.281 1.00 93.31 92 ALA A C 1
ATOM 774 O O . ALA A 1 92 ? -13.703 4.879 32.035 1.00 93.31 92 ALA A O 1
ATOM 775 N N . GLU A 1 93 ? -11.893 5.345 30.796 1.00 94.00 93 GLU A N 1
ATOM 776 C CA . GLU A 1 93 ? -11.886 6.780 31.115 1.00 94.00 93 GLU A CA 1
ATOM 777 C C . GLU A 1 93 ? -13.179 7.474 30.674 1.00 94.00 93 GLU A C 1
ATOM 779 O O . GLU A 1 93 ? -13.731 8.290 31.406 1.00 94.00 93 GLU A O 1
ATOM 784 N N . ARG A 1 94 ? -13.701 7.133 29.489 1.00 91.44 94 ARG A N 1
ATOM 785 C CA . ARG A 1 94 ? -14.945 7.723 28.973 1.00 91.44 94 ARG A CA 1
ATOM 786 C C . ARG A 1 94 ? -16.193 7.311 29.747 1.00 91.44 94 ARG A C 1
ATOM 788 O O . ARG A 1 94 ? -17.126 8.104 29.817 1.00 91.44 94 ARG A O 1
ATOM 795 N N . LYS A 1 95 ? -16.246 6.076 30.247 1.00 92.00 95 LYS A N 1
ATOM 796 C CA . LYS A 1 95 ? -17.408 5.545 30.978 1.00 92.00 95 LYS A CA 1
ATOM 797 C C . LYS A 1 95 ? -17.302 5.720 32.492 1.00 92.00 95 LYS A C 1
ATOM 799 O O . LYS A 1 95 ? -18.320 5.651 33.166 1.00 92.00 95 LYS A O 1
ATOM 804 N N . GLY A 1 96 ? -16.098 5.947 33.017 1.00 92.75 96 GLY A N 1
ATOM 805 C CA . GLY A 1 96 ? -15.828 5.979 34.454 1.00 92.75 96 GLY A CA 1
ATOM 806 C C . GLY A 1 96 ? -15.820 4.597 35.120 1.00 92.75 96 GLY A C 1
ATOM 807 O O . GLY A 1 96 ? -15.869 4.517 36.343 1.00 92.75 96 GLY A O 1
ATOM 808 N N . GLU A 1 97 ? -1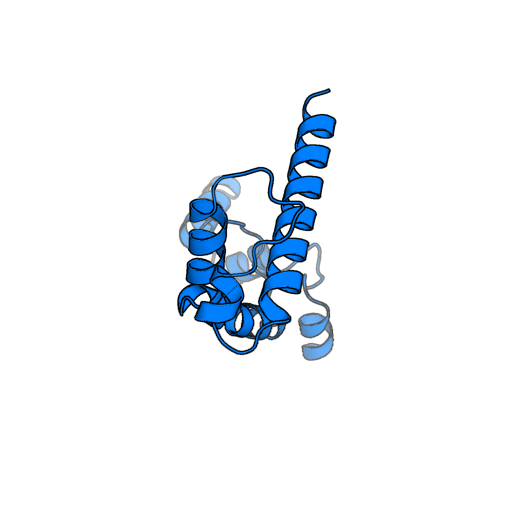5.767 3.509 34.346 1.00 92.12 97 GLU A N 1
ATOM 809 C CA . GLU A 1 97 ? -15.844 2.128 34.842 1.00 92.12 97 GLU A CA 1
ATOM 810 C C . GLU A 1 97 ? -14.944 1.185 34.037 1.00 92.12 97 GLU A C 1
ATOM 812 O O . GLU A 1 97 ? -14.544 1.481 32.909 1.00 92.12 97 GLU A O 1
ATOM 817 N N . SER A 1 98 ? -14.626 0.016 34.595 1.00 89.94 98 SER A N 1
ATOM 818 C CA . SER A 1 98 ? -13.853 -0.993 33.871 1.00 89.94 98 SER A CA 1
ATOM 819 C C . SER A 1 98 ? -14.654 -1.577 32.707 1.00 89.94 98 SER A C 1
ATOM 821 O O . SER A 1 98 ? -15.785 -2.023 32.883 1.00 89.94 98 SER A O 1
ATOM 823 N N . VAL A 1 99 ? -14.032 -1.656 31.533 1.00 90.44 99 VAL A N 1
ATOM 824 C CA . VAL A 1 99 ? -14.640 -2.239 30.330 1.00 90.44 99 VAL A CA 1
ATOM 825 C C . VAL A 1 99 ? -14.262 -3.711 30.217 1.00 90.44 99 VAL A C 1
ATOM 827 O O . VAL A 1 99 ? -13.077 -4.051 30.137 1.00 90.44 99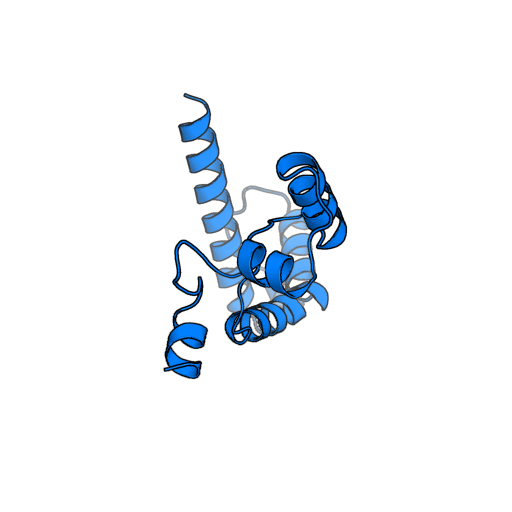 VAL A O 1
ATOM 830 N N . ASP A 1 100 ? -15.277 -4.573 30.178 1.00 93.19 100 ASP A N 1
ATOM 831 C CA . ASP A 1 100 ? -15.111 -6.012 29.971 1.00 93.19 100 ASP A CA 1
ATOM 832 C C . ASP A 1 100 ? -14.646 -6.344 28.536 1.00 93.19 100 ASP A C 1
ATOM 834 O O . ASP A 1 100 ? -14.898 -5.608 27.576 1.00 93.19 100 ASP A O 1
ATOM 838 N N . ARG A 1 101 ? -13.985 -7.496 28.368 1.00 88.94 101 ARG A N 1
ATOM 839 C CA . ARG A 1 101 ? -13.459 -7.970 27.081 1.00 88.94 101 ARG A CA 1
ATOM 840 C C . ARG A 1 101 ? -14.545 -8.145 26.020 1.00 88.94 101 ARG A C 1
ATOM 842 O O . ARG A 1 101 ? -14.286 -7.832 24.857 1.00 88.94 101 ARG A O 1
ATOM 849 N N . VAL A 1 102 ? -15.745 -8.605 26.384 1.00 89.00 102 VAL A N 1
ATOM 850 C CA . VAL A 1 102 ? -16.858 -8.774 25.431 1.00 89.00 102 VAL A CA 1
ATOM 851 C C . VAL A 1 102 ? -17.358 -7.412 24.956 1.00 89.00 102 VAL A C 1
ATOM 853 O O . VAL A 1 102 ? -17.589 -7.205 23.763 1.00 89.00 102 VAL A O 1
ATOM 856 N N . GLN A 1 103 ? -17.471 -6.454 25.876 1.00 88.31 103 GLN A N 1
ATOM 857 C CA . GLN A 1 103 ? -17.879 -5.086 25.563 1.00 88.31 103 GLN A CA 1
ATOM 858 C C . GLN A 1 103 ? -16.847 -4.391 24.662 1.00 88.31 103 GLN A C 1
ATOM 860 O O . GLN A 1 103 ? -17.210 -3.765 23.666 1.00 88.31 103 GLN A O 1
ATOM 865 N N . LEU A 1 104 ? -15.560 -4.569 24.962 1.00 89.75 104 LEU A N 1
ATOM 866 C CA . LEU A 1 104 ? -14.453 -4.054 24.162 1.00 89.75 104 LEU A CA 1
ATOM 867 C C . LEU A 1 104 ? -14.393 -4.692 22.765 1.00 89.75 104 LEU A C 1
ATOM 869 O O . LEU A 1 104 ? -14.132 -4.000 21.779 1.00 89.75 104 LEU A O 1
ATOM 873 N N . PHE A 1 105 ? -14.680 -5.992 22.643 1.00 87.56 105 PHE A N 1
ATOM 874 C CA . PHE A 1 105 ? -14.793 -6.656 21.344 1.00 87.56 105 PHE A CA 1
ATOM 875 C C . PHE A 1 105 ? -15.908 -6.038 20.492 1.00 87.56 105 PHE A C 1
ATOM 877 O O . PHE A 1 105 ? -15.654 -5.676 19.342 1.00 87.56 105 PHE A O 1
ATOM 884 N N . ARG A 1 106 ? -17.109 -5.857 21.060 1.00 85.62 106 ARG A N 1
ATOM 885 C CA . ARG A 1 106 ? -18.249 -5.245 20.355 1.00 85.62 106 ARG A CA 1
ATOM 886 C C . ARG A 1 106 ? -17.926 -3.832 19.879 1.00 85.62 106 ARG A C 1
ATOM 888 O O . ARG A 1 106 ? -18.118 -3.537 18.707 1.00 85.62 106 ARG A O 1
ATOM 895 N N . GLU A 1 107 ? -17.349 -3.004 20.743 1.00 85.88 107 GLU A N 1
ATOM 896 C CA . GLU A 1 107 ? -16.970 -1.627 20.400 1.00 85.88 107 GLU A CA 1
ATOM 897 C C . GLU A 1 107 ? -15.947 -1.556 19.255 1.00 85.88 107 GLU A C 1
ATOM 899 O O . GLU A 1 107 ? -15.932 -0.622 18.454 1.00 85.88 107 GLU A O 1
ATOM 904 N N . THR A 1 108 ? -15.069 -2.556 19.159 1.00 86.50 108 THR A N 1
ATOM 905 C CA . THR A 1 108 ? -13.976 -2.551 18.181 1.00 86.50 108 THR A CA 1
ATOM 906 C C . THR A 1 108 ? -14.299 -3.261 16.864 1.00 86.50 108 THR A C 1
ATOM 908 O O . THR A 1 108 ? -13.562 -3.055 15.895 1.00 86.50 108 THR A O 1
ATOM 911 N N . HIS A 1 109 ? -15.388 -4.038 16.793 1.00 81.62 109 HIS A N 1
ATOM 912 C CA . HIS A 1 109 ? -15.735 -4.875 15.629 1.00 81.62 109 HIS A CA 1
ATOM 913 C C . HIS A 1 109 ? -17.186 -4.730 15.126 1.00 81.62 109 HIS A C 1
ATOM 915 O O . HIS A 1 109 ? -17.494 -5.223 14.039 1.00 81.62 109 HIS A O 1
ATOM 921 N N . VAL A 1 110 ? -18.072 -4.048 15.862 1.00 77.38 110 VAL A N 1
ATOM 922 C CA . VAL A 1 110 ? -19.488 -3.833 15.504 1.00 77.38 110 VAL A CA 1
ATOM 923 C C . VAL A 1 110 ? -19.748 -2.336 15.317 1.00 77.38 110 VAL A C 1
ATOM 925 O O . VAL A 1 110 ? -19.211 -1.505 16.048 1.00 77.38 110 VAL A O 1
ATOM 928 N N . ARG A 1 111 ? -20.565 -1.960 14.328 1.00 69.25 111 ARG A N 1
ATOM 929 C CA . ARG A 1 111 ? -20.994 -0.576 14.087 1.00 69.25 111 ARG A CA 1
ATOM 930 C C . ARG A 1 111 ? -22.519 -0.504 14.133 1.00 69.25 111 ARG A C 1
ATOM 932 O O . ARG A 1 111 ? -23.165 -1.060 13.261 1.00 69.25 111 ARG A O 1
ATOM 939 N N . VAL A 1 112 ? -23.078 0.229 15.103 1.00 63.59 112 VAL A N 1
ATOM 940 C CA . VAL A 1 112 ? -24.529 0.535 15.191 1.00 63.59 112 VAL A CA 1
ATOM 941 C C . VAL A 1 112 ? -25.402 -0.725 15.010 1.00 63.59 112 VAL A C 1
ATOM 943 O O . VAL A 1 112 ? -26.349 -0.736 14.239 1.00 63.59 112 VAL A O 1
ATOM 946 N N . GLY A 1 113 ? -25.039 -1.821 15.684 1.00 62.59 113 GLY A N 1
ATOM 947 C CA . GLY A 1 113 ? -25.783 -3.088 15.637 1.00 62.59 113 GLY A CA 1
ATOM 948 C C . GLY A 1 113 ? -25.441 -4.036 14.480 1.00 62.59 113 GLY A C 1
ATOM 949 O O . GLY A 1 113 ? -25.784 -5.208 14.580 1.00 62.59 113 GLY A O 1
ATOM 950 N N . THR A 1 114 ? -24.700 -3.596 13.458 1.00 61.31 114 THR A N 1
ATOM 951 C CA . THR A 1 114 ? -24.283 -4.444 12.325 1.00 61.31 114 THR A CA 1
ATOM 952 C C . THR A 1 114 ? -22.778 -4.711 12.350 1.00 61.31 114 THR A C 1
ATOM 954 O O . THR A 1 114 ? -21.968 -3.850 12.724 1.00 61.31 114 THR A O 1
ATOM 957 N N . PHE A 1 115 ? -22.369 -5.918 11.957 1.00 61.12 115 PHE A N 1
ATOM 958 C CA . PHE A 1 115 ? -20.955 -6.228 11.778 1.00 61.12 115 PHE A CA 1
ATOM 959 C C . PHE A 1 115 ? -20.359 -5.417 10.627 1.00 61.12 115 PHE A C 1
ATOM 961 O O . PHE A 1 115 ? -21.003 -5.080 9.644 1.00 61.12 115 PHE A O 1
ATOM 968 N N . VAL A 1 116 ? -19.077 -5.086 10.747 1.00 62.56 116 VAL A N 1
ATOM 969 C CA . VAL A 1 116 ? -18.377 -4.267 9.741 1.00 62.56 116 VAL A CA 1
ATOM 970 C C . VAL A 1 116 ? -18.112 -5.049 8.447 1.00 62.56 116 VAL A C 1
ATOM 972 O O . VAL A 1 116 ? -17.808 -4.449 7.420 1.00 62.56 116 VAL A O 1
ATOM 975 N N . SER A 1 117 ? -18.176 -6.380 8.501 1.00 64.75 117 SER A N 1
ATOM 976 C CA . SER A 1 117 ? -17.926 -7.284 7.379 1.00 64.75 117 SER A CA 1
ATOM 977 C C . SER A 1 117 ? -19.193 -8.064 7.052 1.00 64.75 117 SER A C 1
ATOM 979 O O . SER A 1 117 ? -19.719 -8.739 7.937 1.00 64.75 117 SER A O 1
ATOM 981 N N . GLN A 1 118 ? -19.620 -8.031 5.787 1.00 65.19 118 GLN A N 1
ATOM 982 C CA . GLN A 1 118 ? -20.761 -8.814 5.296 1.00 65.19 118 GLN A CA 1
ATOM 983 C C . GLN A 1 118 ? -20.573 -10.312 5.569 1.00 65.19 118 GLN A C 1
ATOM 985 O O . GLN A 1 118 ? -21.484 -10.980 6.030 1.00 65.19 118 GLN A O 1
ATOM 990 N N . ALA A 1 119 ? -19.343 -10.817 5.425 1.00 65.44 119 ALA A N 1
ATOM 991 C CA . ALA A 1 119 ? -19.022 -12.221 5.683 1.00 65.44 119 ALA A CA 1
ATOM 992 C C . ALA A 1 119 ? -19.256 -12.663 7.142 1.00 65.44 119 ALA A C 1
ATOM 994 O O . ALA A 1 119 ? -19.342 -13.855 7.410 1.00 65.44 119 ALA A O 1
ATOM 995 N N . VAL A 1 120 ? -19.307 -11.727 8.097 1.00 64.19 120 VAL A N 1
ATOM 996 C CA . VAL A 1 120 ? -19.647 -12.029 9.498 1.00 64.19 120 VAL A CA 1
ATOM 997 C C . VAL A 1 120 ? -21.149 -12.023 9.689 1.00 64.19 120 VAL A C 1
ATOM 999 O O . VAL A 1 120 ? -21.669 -12.877 10.392 1.00 64.19 120 VAL A O 1
ATOM 1002 N N . GLU A 1 121 ? -21.838 -11.069 9.073 1.00 63.78 121 GLU A N 1
ATOM 1003 C CA . GLU A 1 121 ? -23.295 -11.009 9.101 1.00 63.78 121 GLU A CA 1
ATOM 1004 C C . GLU A 1 121 ? -23.905 -12.274 8.481 1.00 63.78 121 GLU A C 1
ATOM 1006 O O . GLU A 1 121 ? -24.760 -12.895 9.098 1.00 63.78 121 GLU A O 1
ATOM 1011 N N . ASP A 1 122 ? -23.373 -12.738 7.349 1.00 68.75 122 ASP A N 1
ATOM 1012 C CA . ASP A 1 122 ? -23.815 -13.970 6.682 1.00 68.75 122 ASP A CA 1
ATOM 1013 C C . ASP A 1 122 ? -23.494 -15.251 7.480 1.00 68.75 122 ASP A C 1
ATOM 1015 O O . ASP A 1 122 ? -24.106 -16.286 7.252 1.00 68.75 122 ASP A O 1
ATOM 1019 N N . ALA A 1 123 ? -22.516 -15.213 8.395 1.00 67.50 123 ALA A N 1
ATOM 1020 C CA . ALA A 1 123 ? -22.110 -16.371 9.199 1.00 67.50 123 ALA A CA 1
ATOM 1021 C C . ALA A 1 123 ? -22.888 -16.514 10.520 1.00 67.50 123 ALA A C 1
ATOM 1023 O O . ALA A 1 123 ? -22.790 -17.558 11.165 1.00 67.50 123 ALA A O 1
ATOM 1024 N N . HIS A 1 124 ? -23.598 -15.464 10.948 1.00 65.75 124 HIS A N 1
ATOM 1025 C CA . HIS A 1 124 ? -24.357 -15.423 12.209 1.00 65.75 124 HIS A CA 1
ATOM 1026 C C . HIS A 1 124 ? -25.870 -15.249 12.012 1.00 65.75 124 HIS A C 1
ATOM 1028 O O . HIS A 1 124 ? -26.588 -15.158 13.009 1.00 65.75 124 HIS A O 1
ATOM 1034 N N . ASN A 1 125 ? -26.332 -15.202 10.758 1.00 57.72 125 ASN A N 1
ATOM 1035 C CA . ASN A 1 125 ? -27.735 -15.343 10.355 1.00 57.72 125 ASN A CA 1
ATOM 1036 C C . ASN A 1 125 ? -28.011 -16.785 9.915 1.00 57.72 125 ASN A C 1
ATOM 1038 O O . ASN A 1 125 ? -29.149 -17.248 10.142 1.00 57.72 125 ASN A O 1
#

InterPro domains:
  IPR004252 Probable transposase, Ptta/En/Spm, plant [PF03004] (60-123)

pLDDT: mean 85.17, std 10.58, range [57.72, 95.44]

Secondary structure (DS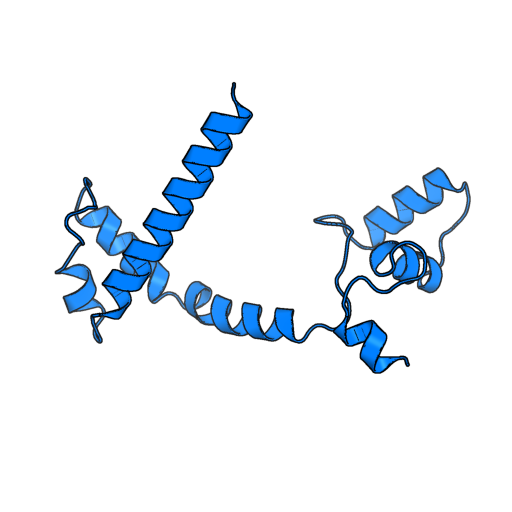SP, 8-state):
-HHHHHHHHHHHHHHHHHHHHHHHTT-SSHHHHHH---TT--S-HHHHHHHHHHHHSHHHHHHHHHHHHHHT-SSPP-STT--HHHHHHHHHHHHTSPPPHHHHHHHHHEETTEESSHHHHHHH-

Foldseek 3Di:
DVVVVVVVVVVVVVVVLVVLVVQLVVDPDLVVSLVDGDPPPPDDSVVSNVSSCVCPDPVNVVVVVVVVVVVPDQFDFAPPPDDLVNQQVVVCVVVVHGDDPVNSSCVGAPDPNHGPGPSNVVVVD